Protein AF-B9E6H6-F1 (afdb_monomer_lite)

Radius of gyration: 19.99 Å; chains: 1; bounding box: 42×48×57 Å

Sequence (166 aa):
MNCLIKFHCLGRLQRREYIKGWVWMIIEGRIARCKECGKELNEHDEIDCYFPYFTENNLCQDCKVNDAKGKRKSEWEKETKEIKPTENTIEMDIAKQLVEDLRLCENQGGQNIKLNNNNQYAVGYWIGMKREVMSLIATSPISKQAWQAAGLTFDEMEMCNLEIIG

Foldseek 3Di:
DDDDDCPPPDDPVRVVLQVQLVVVCVVVVAFAAALLPRDTDDPQWFADSVCRNQNPRTHGPVCVVVVSVVVVQVVLVVVQPPDDPDDPPVLLVVLLVLVVQLVVLVVQLPDPPPDPDPDPDRNVVSVVSNLVSLLCLQPPPRDSNSNVSSVNHPVSNSVSVSSVSD

pLDDT: mean 72.08, std 16.56, range [27.92, 91.88]

Secondary structure (DSSP, 8-state):
-------TT--HHHHHHHHHHHHHHHHHTPPPB-TTT-PBP-TTSB--SS-TT-GGG-B-HHHHHTTHHHHHHHHHHHHTTS------HHHHHHHHHHHHHHHHHHHHHHS----TTT-SHHHHHHHHHHHHHHHHHHH----HHHHHHTT--HHHHHHHHHHHH-

Structure (mmCIF, N/CA/C/O backbone):
data_AF-B9E6H6-F1
#
_entry.id   AF-B9E6H6-F1
#
loop_
_atom_site.group_PDB
_atom_site.id
_atom_site.type_symbol
_atom_site.label_atom_id
_atom_site.label_alt_id
_atom_site.label_comp_id
_atom_site.label_asym_id
_atom_site.label_entity_id
_atom_site.label_seq_id
_atom_site.pdbx_PDB_ins_code
_atom_site.Cartn_x
_atom_site.Cartn_y
_atom_site.Cartn_z
_atom_site.occupancy
_atom_site.B_iso_or_equiv
_atom_site.auth_seq_id
_atom_site.auth_comp_id
_atom_site.auth_asym_id
_atom_site.auth_atom_id
_atom_site.pdbx_PDB_model_num
ATOM 1 N N . MET A 1 1 ? 18.882 -15.497 -34.163 1.00 31.41 1 MET A N 1
ATOM 2 C CA . MET A 1 1 ? 17.554 -15.503 -33.513 1.00 31.41 1 MET A CA 1
ATOM 3 C C . MET A 1 1 ? 16.857 -14.201 -33.876 1.00 31.41 1 MET A C 1
ATOM 5 O O . MET A 1 1 ? 17.362 -13.146 -33.523 1.00 31.41 1 MET A O 1
ATOM 9 N N . ASN A 1 2 ? 15.780 -14.267 -34.661 1.00 27.92 2 ASN A N 1
ATOM 10 C CA . ASN A 1 2 ? 15.021 -13.092 -35.095 1.00 27.92 2 ASN A CA 1
ATOM 11 C C . ASN A 1 2 ? 14.001 -12.724 -34.015 1.00 27.92 2 ASN A C 1
ATOM 13 O O . ASN A 1 2 ? 13.010 -13.429 -33.836 1.00 27.92 2 ASN A O 1
ATOM 17 N N . CYS A 1 3 ? 14.261 -11.636 -33.293 1.00 30.73 3 CYS A N 1
ATOM 18 C CA . CYS A 1 3 ? 13.382 -11.121 -32.248 1.00 30.73 3 CYS A CA 1
ATOM 19 C C . CYS A 1 3 ? 12.322 -10.202 -32.881 1.00 30.73 3 CYS A C 1
ATOM 21 O O . CYS A 1 3 ? 12.534 -9.003 -33.058 1.00 30.73 3 CYS A O 1
ATOM 23 N N . LEU A 1 4 ? 11.195 -10.780 -33.303 1.00 29.38 4 LEU A N 1
ATOM 24 C CA . LEU A 1 4 ? 10.028 -10.036 -33.787 1.00 29.38 4 LEU A CA 1
ATOM 25 C C . LEU A 1 4 ? 9.101 -9.732 -32.605 1.00 29.38 4 LEU A C 1
ATOM 27 O O . LEU A 1 4 ? 8.160 -10.470 -32.321 1.00 29.38 4 LEU A O 1
ATOM 31 N N . ILE A 1 5 ? 9.373 -8.625 -31.916 1.00 42.22 5 ILE A N 1
ATOM 32 C CA . ILE A 1 5 ? 8.495 -8.083 -30.873 1.00 42.22 5 ILE A CA 1
ATOM 33 C C . ILE A 1 5 ? 7.209 -7.575 -31.545 1.00 42.22 5 ILE A C 1
ATOM 35 O O . ILE A 1 5 ? 7.227 -6.647 -32.360 1.00 42.22 5 ILE A O 1
ATOM 39 N N . LYS A 1 6 ? 6.066 -8.193 -31.224 1.00 34.47 6 LYS A N 1
ATOM 40 C CA . LYS A 1 6 ? 4.738 -7.768 -31.696 1.00 34.47 6 LYS A CA 1
ATOM 41 C C . LYS A 1 6 ? 4.305 -6.490 -30.973 1.00 34.47 6 LYS A C 1
ATOM 43 O O . LYS A 1 6 ? 3.555 -6.519 -30.009 1.00 34.47 6 LYS A O 1
ATOM 48 N N . PHE A 1 7 ? 4.719 -5.340 -31.489 1.00 43.25 7 PHE A N 1
ATOM 49 C CA . PHE A 1 7 ? 4.349 -4.016 -30.978 1.00 43.25 7 PHE A CA 1
ATOM 50 C C . PHE A 1 7 ? 2.918 -3.550 -31.344 1.00 43.25 7 PHE A C 1
ATOM 52 O O . PHE A 1 7 ? 2.680 -2.359 -31.555 1.00 43.25 7 PHE A O 1
ATOM 59 N N . HIS A 1 8 ? 1.952 -4.450 -31.514 1.00 35.78 8 HIS A N 1
ATOM 60 C CA . HIS A 1 8 ? 0.786 -4.161 -32.360 1.00 35.78 8 HIS A CA 1
ATOM 61 C C . HIS A 1 8 ? -0.207 -3.093 -31.848 1.00 35.78 8 HIS A C 1
ATOM 63 O O . HIS A 1 8 ? -1.074 -2.698 -32.624 1.00 35.78 8 HIS A O 1
ATOM 69 N N . CYS A 1 9 ? -0.056 -2.553 -30.630 1.00 40.62 9 CYS A N 1
ATOM 70 C CA . CYS A 1 9 ? -1.006 -1.576 -30.070 1.00 40.62 9 CYS A CA 1
ATOM 71 C C . CYS A 1 9 ? -0.399 -0.338 -29.376 1.00 40.62 9 CYS A C 1
ATOM 73 O O . CYS A 1 9 ? -1.157 0.507 -28.916 1.00 40.62 9 CYS A O 1
ATOM 75 N N . LEU A 1 10 ? 0.930 -0.176 -29.317 1.00 44.09 10 LEU A N 1
ATOM 76 C CA . LEU A 1 10 ? 1.550 1.018 -28.716 1.00 44.09 10 LEU A CA 1
ATOM 77 C C . LEU A 1 10 ? 1.885 2.060 -29.792 1.00 44.09 10 LEU A C 1
ATOM 79 O O . LEU A 1 10 ? 2.519 1.728 -30.806 1.00 44.09 10 LEU A O 1
ATOM 83 N N . GLY A 1 11 ? 1.495 3.320 -29.571 1.00 49.19 11 GLY A N 1
ATOM 84 C CA . GLY A 1 11 ? 1.874 4.445 -30.435 1.00 49.19 11 GLY A CA 1
ATOM 85 C C . GLY A 1 11 ? 3.401 4.616 -30.508 1.00 49.19 11 GLY A C 1
ATOM 86 O O . GLY A 1 11 ? 4.125 4.180 -29.613 1.00 49.19 11 GLY A O 1
ATOM 87 N N . ARG A 1 12 ? 3.931 5.255 -31.566 1.00 52.50 12 ARG A N 1
ATOM 88 C CA . ARG A 1 12 ? 5.395 5.396 -31.780 1.00 52.50 12 ARG A CA 1
ATOM 89 C C . ARG A 1 12 ? 6.144 5.982 -30.572 1.00 52.50 12 ARG A C 1
ATOM 91 O O . ARG A 1 12 ? 7.264 5.560 -30.306 1.00 52.50 12 ARG A O 1
ATOM 98 N N . LEU A 1 13 ? 5.530 6.922 -29.850 1.00 48.41 13 LEU A N 1
ATOM 99 C CA . LEU A 1 13 ? 6.097 7.526 -28.638 1.00 48.41 13 LEU A CA 1
ATOM 100 C C . LEU A 1 13 ? 6.183 6.519 -27.481 1.00 48.41 13 LEU A C 1
ATOM 102 O O . LEU A 1 13 ? 7.250 6.353 -26.904 1.00 48.41 13 LEU A O 1
ATOM 106 N N . GLN A 1 14 ? 5.112 5.767 -27.220 1.00 54.53 14 GLN A N 1
ATOM 107 C CA . GLN A 1 14 ? 5.068 4.753 -26.157 1.00 54.53 14 GLN A CA 1
ATOM 108 C C . GLN A 1 14 ? 6.086 3.628 -26.382 1.00 54.53 14 GLN A C 1
ATOM 110 O O . GLN A 1 14 ? 6.720 3.173 -25.436 1.00 54.53 14 GLN A O 1
ATOM 115 N N . ARG A 1 15 ? 6.315 3.217 -27.640 1.00 58.28 15 ARG A N 1
ATOM 116 C CA . ARG A 1 15 ? 7.362 2.228 -27.961 1.00 58.28 15 ARG A CA 1
ATOM 117 C C . ARG A 1 15 ? 8.767 2.735 -27.639 1.00 58.28 15 ARG A C 1
ATOM 119 O O . ARG A 1 15 ? 9.597 1.958 -27.183 1.00 58.28 15 ARG A O 1
ATOM 126 N N . ARG A 1 16 ? 9.046 4.017 -27.899 1.00 59.25 16 ARG A N 1
ATOM 127 C CA . ARG A 1 16 ? 10.364 4.616 -27.646 1.00 59.25 16 ARG A CA 1
ATOM 128 C C . ARG A 1 16 ? 10.655 4.701 -26.151 1.00 59.25 16 ARG A C 1
ATOM 130 O O . ARG A 1 16 ? 11.765 4.372 -25.751 1.00 59.25 16 ARG A O 1
ATOM 137 N N . GLU A 1 17 ? 9.674 5.106 -25.351 1.00 58.88 17 GLU A N 1
ATOM 138 C CA . GLU A 1 17 ? 9.835 5.180 -23.896 1.00 58.88 17 GLU A CA 1
ATOM 139 C C . GLU A 1 17 ? 9.940 3.781 -23.272 1.00 58.88 17 GLU A C 1
ATOM 141 O O . GLU A 1 17 ? 10.828 3.548 -22.460 1.00 58.88 17 GLU A O 1
ATOM 146 N N . TYR A 1 18 ? 9.149 2.806 -23.734 1.00 62.22 18 TYR A N 1
ATOM 147 C CA . TYR A 1 18 ? 9.270 1.411 -23.287 1.00 62.22 18 TYR A CA 1
ATOM 148 C C . TYR A 1 18 ? 10.677 0.836 -23.522 1.00 62.22 18 TYR A C 1
ATOM 150 O O . TYR A 1 18 ? 11.279 0.258 -22.622 1.00 62.22 18 TYR A O 1
ATOM 158 N N . ILE A 1 19 ? 11.244 1.046 -24.718 1.00 66.50 19 ILE A N 1
ATOM 159 C CA . ILE A 1 19 ? 12.608 0.597 -25.041 1.00 66.50 19 ILE A CA 1
ATOM 160 C C . ILE A 1 19 ? 13.647 1.292 -24.149 1.00 66.50 19 ILE A C 1
ATOM 162 O O . ILE A 1 19 ? 14.593 0.642 -23.710 1.00 66.50 19 ILE A O 1
ATOM 166 N N . LYS A 1 20 ? 13.483 2.589 -23.855 1.00 65.31 20 LYS A N 1
ATOM 167 C CA . LYS A 1 20 ? 14.389 3.304 -22.944 1.00 65.31 20 LYS A CA 1
ATOM 168 C C . LYS A 1 20 ? 14.373 2.708 -21.537 1.00 65.31 20 LYS A C 1
ATOM 170 O O . LYS A 1 20 ? 15.452 2.536 -20.983 1.00 65.31 20 LYS A O 1
ATOM 175 N N . GLY A 1 21 ? 13.200 2.361 -21.000 1.00 63.09 21 GLY A N 1
ATOM 176 C CA . GLY A 1 21 ? 13.080 1.743 -19.675 1.00 63.09 21 GLY A CA 1
ATOM 177 C C . GLY A 1 21 ? 13.897 0.451 -19.560 1.00 63.09 21 GLY A C 1
ATOM 178 O O . GLY A 1 21 ? 14.725 0.315 -18.661 1.00 63.09 21 GLY A O 1
ATOM 179 N N . TRP A 1 22 ? 13.764 -0.444 -20.542 1.00 66.81 22 TRP A N 1
ATOM 180 C CA . TRP A 1 22 ? 14.533 -1.695 -20.602 1.00 66.81 22 TRP A CA 1
ATOM 181 C C . TRP A 1 22 ? 16.034 -1.493 -20.794 1.00 66.81 22 TRP A C 1
ATOM 183 O O . TRP A 1 22 ? 16.840 -2.125 -20.114 1.00 66.81 22 TRP A O 1
ATOM 193 N N . VAL A 1 23 ? 16.427 -0.608 -21.714 1.00 67.38 23 VAL A N 1
ATOM 194 C CA . VAL A 1 23 ? 17.844 -0.299 -21.953 1.00 67.38 23 VAL A CA 1
ATOM 195 C C . VAL A 1 23 ? 18.486 0.273 -20.691 1.00 67.38 23 VAL A C 1
ATOM 197 O O . VAL A 1 23 ? 19.611 -0.087 -20.361 1.00 67.38 23 VAL A O 1
ATOM 200 N N . TRP A 1 24 ? 17.764 1.116 -19.956 1.00 64.19 24 TRP A N 1
ATOM 201 C CA . TRP A 1 24 ? 18.258 1.710 -18.721 1.00 64.19 24 TRP A CA 1
ATOM 202 C C . TRP A 1 24 ? 18.424 0.676 -17.597 1.00 64.19 24 TRP A C 1
ATOM 204 O O . TRP A 1 24 ? 19.467 0.656 -16.950 1.00 64.19 24 TRP A O 1
ATOM 214 N N . MET A 1 25 ? 17.473 -0.250 -17.425 1.00 66.69 25 MET A N 1
ATOM 215 C CA . MET A 1 25 ? 17.605 -1.374 -16.481 1.00 66.69 25 MET A CA 1
ATOM 216 C C . MET A 1 25 ? 18.854 -2.227 -16.744 1.00 66.69 25 MET A C 1
ATOM 218 O O . MET A 1 25 ? 19.555 -2.611 -15.807 1.00 66.69 25 MET A O 1
ATOM 222 N N . ILE A 1 26 ? 19.153 -2.489 -18.022 1.00 64.94 26 ILE A N 1
ATOM 223 C CA . ILE A 1 26 ? 20.348 -3.235 -18.442 1.00 64.94 26 ILE A CA 1
ATOM 224 C C . ILE A 1 26 ? 21.628 -2.454 -18.113 1.00 64.94 26 ILE A C 1
ATOM 226 O O . ILE A 1 26 ? 22.601 -3.052 -17.661 1.00 64.94 26 ILE A O 1
ATOM 230 N N . ILE A 1 27 ? 21.635 -1.133 -18.327 1.00 63.03 27 ILE A N 1
ATOM 231 C CA . ILE A 1 27 ? 22.795 -0.268 -18.053 1.00 63.03 27 ILE A CA 1
ATOM 232 C C . ILE A 1 27 ? 23.090 -0.187 -16.548 1.00 63.03 27 ILE A C 1
ATOM 234 O O . ILE A 1 27 ? 24.249 -0.261 -16.150 1.00 63.03 27 ILE A O 1
ATOM 238 N N . GLU A 1 28 ? 22.057 -0.060 -15.717 1.00 68.12 28 GLU A N 1
ATOM 239 C CA . GLU A 1 28 ? 22.190 0.153 -14.268 1.00 68.12 28 GLU A CA 1
ATOM 240 C C . GLU A 1 28 ? 22.270 -1.149 -13.455 1.00 68.12 28 GLU A C 1
ATOM 242 O O . GLU A 1 28 ? 22.452 -1.113 -12.238 1.00 68.12 28 GLU A O 1
ATOM 247 N N . GLY A 1 29 ? 22.091 -2.311 -14.094 1.00 64.81 29 GLY A N 1
ATOM 248 C CA . GLY A 1 29 ? 22.065 -3.609 -13.411 1.00 64.81 29 GLY A CA 1
ATOM 249 C C . GLY A 1 29 ? 20.909 -3.760 -12.414 1.00 64.81 29 GLY A C 1
ATOM 250 O O . GLY A 1 29 ? 20.987 -4.581 -11.500 1.00 64.81 29 GLY A O 1
ATOM 251 N N . ARG A 1 30 ? 19.841 -2.963 -12.558 1.00 69.94 30 ARG A N 1
ATOM 252 C CA . ARG A 1 30 ? 18.654 -3.005 -11.693 1.00 69.94 30 ARG A CA 1
ATOM 253 C C . ARG A 1 30 ? 17.526 -3.755 -12.387 1.00 69.94 30 ARG A C 1
ATOM 255 O O . ARG A 1 30 ? 17.161 -3.433 -13.514 1.00 69.94 3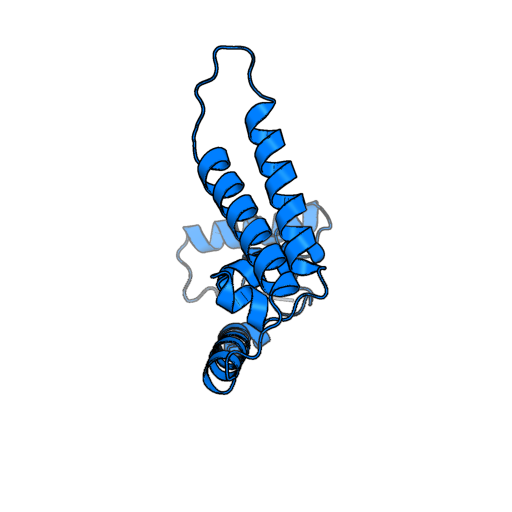0 ARG A O 1
ATOM 262 N N . ILE A 1 31 ? 16.947 -4.729 -11.689 1.00 73.19 31 ILE A N 1
ATOM 263 C CA . ILE A 1 31 ? 15.847 -5.552 -12.199 1.00 73.19 31 ILE A CA 1
ATOM 264 C C . ILE A 1 31 ? 14.526 -5.019 -11.639 1.00 73.19 31 ILE A C 1
ATOM 266 O O . ILE A 1 31 ? 14.357 -4.930 -10.424 1.00 73.19 31 ILE A O 1
ATOM 270 N N . ALA A 1 32 ? 13.593 -4.674 -12.527 1.00 79.38 32 ALA A N 1
ATOM 271 C CA . ALA A 1 32 ? 12.241 -4.268 -12.171 1.00 79.38 32 ALA A CA 1
ATOM 272 C C . ALA A 1 32 ? 11.500 -5.444 -11.532 1.00 79.38 32 ALA A C 1
ATOM 274 O O . ALA A 1 32 ? 11.580 -6.582 -12.004 1.00 79.38 32 ALA A O 1
ATOM 275 N N . ARG A 1 33 ? 10.761 -5.165 -10.461 1.00 83.69 33 ARG A N 1
ATOM 276 C CA . ARG A 1 33 ? 9.981 -6.162 -9.725 1.00 83.69 33 ARG A CA 1
ATOM 277 C C . ARG A 1 33 ? 8.506 -5.802 -9.750 1.00 83.69 33 ARG A C 1
ATOM 279 O O . ARG A 1 33 ? 8.143 -4.631 -9.756 1.00 83.69 33 ARG A O 1
ATOM 286 N N . CYS A 1 34 ? 7.660 -6.823 -9.757 1.00 85.00 34 CYS A N 1
ATOM 287 C CA . CYS A 1 34 ? 6.220 -6.668 -9.632 1.00 85.00 34 CYS A CA 1
ATOM 288 C C . CYS A 1 34 ? 5.862 -6.121 -8.247 1.00 85.00 34 CYS A C 1
ATOM 290 O O . CYS A 1 34 ? 6.239 -6.731 -7.246 1.00 85.00 34 CYS A O 1
ATOM 292 N N . LYS A 1 35 ? 5.045 -5.069 -8.178 1.00 85.00 35 LYS A N 1
ATOM 293 C CA . LYS A 1 35 ? 4.527 -4.537 -6.906 1.00 85.00 35 LYS A CA 1
ATOM 294 C C . LYS A 1 35 ? 3.703 -5.523 -6.096 1.00 85.00 35 LYS A C 1
ATOM 296 O O . LYS A 1 35 ? 3.673 -5.455 -4.879 1.00 85.00 35 LYS A O 1
ATOM 301 N N . GLU A 1 36 ? 3.043 -6.450 -6.779 1.00 84.31 36 GLU A N 1
ATOM 302 C CA . GLU A 1 36 ? 2.071 -7.350 -6.160 1.00 84.31 36 GLU A CA 1
ATOM 303 C C . GLU A 1 36 ? 2.715 -8.606 -5.571 1.00 84.31 36 GLU A C 1
ATOM 305 O O . GLU A 1 36 ? 2.184 -9.190 -4.633 1.00 84.31 36 GLU A O 1
ATOM 310 N N . CYS A 1 37 ? 3.819 -9.079 -6.158 1.00 82.94 37 CYS A N 1
ATOM 311 C CA . CYS A 1 37 ? 4.432 -10.357 -5.775 1.00 82.94 37 CYS A CA 1
ATOM 312 C C . CYS A 1 37 ? 5.961 -10.330 -5.681 1.00 82.94 37 CYS A C 1
ATOM 314 O O . CYS A 1 37 ? 6.567 -11.371 -5.446 1.00 82.94 37 CYS A O 1
ATOM 316 N N . GLY A 1 38 ? 6.608 -9.186 -5.921 1.00 80.31 38 GLY A N 1
ATOM 317 C CA . GLY A 1 38 ? 8.065 -9.033 -5.848 1.00 80.31 38 GLY A CA 1
ATOM 318 C C . GLY A 1 38 ? 8.860 -9.795 -6.916 1.00 80.31 38 GLY A C 1
ATOM 319 O O . GLY A 1 38 ? 10.092 -9.690 -6.954 1.00 80.31 38 GLY A O 1
ATOM 320 N N . LYS A 1 39 ? 8.186 -10.556 -7.794 1.00 85.62 39 LYS A N 1
ATOM 321 C CA . LYS A 1 39 ? 8.848 -11.318 -8.855 1.00 85.62 39 LYS A CA 1
ATOM 322 C C . LYS A 1 39 ? 9.491 -10.381 -9.869 1.00 85.62 39 LYS A C 1
ATOM 324 O O . LYS A 1 39 ? 8.958 -9.311 -10.159 1.00 85.62 39 LYS A O 1
ATOM 329 N N . GLU A 1 40 ? 10.615 -10.813 -10.415 1.00 87.19 40 GLU A N 1
ATOM 330 C CA . GLU A 1 40 ? 11.315 -10.093 -11.475 1.00 87.19 40 GLU A CA 1
ATOM 331 C C . GLU A 1 40 ? 10.459 -10.040 -12.740 1.00 87.19 40 GLU A C 1
ATOM 333 O O . GLU A 1 40 ? 9.789 -11.018 -13.092 1.00 87.19 40 GLU A O 1
ATOM 338 N N . LEU A 1 41 ? 10.451 -8.874 -13.381 1.00 82.81 41 LEU A N 1
ATOM 339 C CA . LEU A 1 41 ? 9.656 -8.622 -14.573 1.00 82.81 41 LEU A CA 1
ATOM 340 C C . LEU A 1 41 ? 10.427 -8.967 -15.852 1.00 82.81 41 LEU A C 1
ATOM 342 O O . LEU A 1 41 ? 11.635 -8.744 -15.945 1.00 82.81 41 LEU A O 1
ATOM 346 N N . ASN A 1 42 ? 9.708 -9.487 -16.844 1.00 82.69 42 ASN A N 1
ATOM 347 C CA . ASN A 1 42 ? 10.198 -9.805 -18.190 1.00 82.69 42 ASN A CA 1
ATOM 348 C C . ASN A 1 42 ? 9.535 -8.917 -19.262 1.00 82.69 42 ASN A C 1
ATOM 350 O O . ASN A 1 42 ? 8.667 -8.098 -18.959 1.00 82.69 42 ASN A O 1
ATOM 354 N N . GLU A 1 43 ? 9.922 -9.080 -20.530 1.00 75.31 43 GLU A N 1
ATOM 355 C CA . GLU A 1 43 ? 9.464 -8.255 -21.661 1.00 75.31 43 GLU A CA 1
ATOM 356 C C . GLU A 1 43 ? 7.953 -8.310 -21.961 1.00 75.31 43 GLU A C 1
ATOM 358 O O . GLU A 1 43 ? 7.463 -7.592 -22.836 1.00 75.31 43 GLU A O 1
ATOM 363 N N . HIS A 1 44 ? 7.199 -9.173 -21.282 1.00 79.06 44 HIS A N 1
ATOM 364 C CA . HIS A 1 44 ? 5.745 -9.272 -21.405 1.00 79.06 44 HIS A CA 1
ATOM 365 C C . HIS A 1 44 ? 4.996 -8.620 -20.242 1.00 79.06 44 HIS A C 1
ATOM 367 O O . HIS A 1 44 ? 3.768 -8.532 -20.289 1.00 79.06 44 HIS A O 1
ATOM 373 N N . ASP A 1 45 ? 5.720 -8.151 -19.229 1.00 81.50 45 ASP A N 1
ATOM 374 C CA . ASP A 1 45 ? 5.163 -7.493 -18.058 1.00 81.50 45 ASP A CA 1
ATOM 375 C C . ASP A 1 45 ? 5.022 -5.972 -18.267 1.00 81.50 45 ASP A C 1
ATOM 377 O O . ASP A 1 45 ? 5.617 -5.362 -19.166 1.00 81.50 45 ASP A O 1
ATOM 381 N N . GLU A 1 46 ? 4.188 -5.346 -17.439 1.00 83.81 46 GLU A N 1
ATOM 382 C CA . GLU A 1 46 ? 3.972 -3.903 -17.440 1.00 83.81 46 GLU A CA 1
ATOM 383 C C . GLU A 1 46 ? 5.051 -3.226 -16.593 1.00 83.81 46 GLU A C 1
ATOM 385 O O . GLU A 1 46 ? 5.132 -3.439 -15.384 1.00 83.81 46 GLU A O 1
ATOM 390 N N . ILE A 1 47 ? 5.886 -2.423 -17.250 1.00 78.38 47 ILE A N 1
ATOM 391 C CA . ILE A 1 47 ? 6.992 -1.696 -16.625 1.00 78.38 47 ILE A CA 1
ATOM 392 C C . ILE A 1 47 ? 6.785 -0.201 -16.817 1.00 78.38 47 ILE A C 1
ATOM 394 O O . ILE A 1 47 ? 6.482 0.254 -17.928 1.00 78.38 47 ILE A O 1
ATOM 398 N N . ASP A 1 48 ? 7.002 0.560 -15.748 1.00 74.12 48 ASP A N 1
ATOM 399 C CA . ASP A 1 48 ? 7.074 2.012 -15.810 1.00 74.12 48 ASP A CA 1
ATOM 400 C C . ASP A 1 48 ? 8.248 2.437 -16.698 1.00 74.12 48 ASP A C 1
ATOM 402 O O . ASP A 1 48 ? 9.422 2.263 -16.377 1.00 74.12 48 ASP A O 1
ATOM 406 N N . CYS A 1 49 ? 7.922 2.997 -17.858 1.00 66.56 49 CYS A N 1
ATOM 407 C CA . CYS A 1 49 ? 8.919 3.426 -18.830 1.00 66.56 49 CYS A CA 1
ATOM 408 C C . CYS A 1 49 ? 9.720 4.672 -18.411 1.00 66.56 49 CYS A C 1
ATOM 410 O O . CYS A 1 49 ? 10.779 4.921 -18.990 1.00 66.56 49 CYS A O 1
ATOM 412 N N . TYR A 1 50 ? 9.234 5.441 -17.433 1.00 62.69 50 TYR A N 1
ATOM 413 C CA . TYR A 1 50 ? 9.901 6.631 -16.907 1.00 62.69 50 TYR A CA 1
ATOM 414 C C . TYR A 1 50 ? 10.781 6.294 -15.707 1.00 62.69 50 TYR A C 1
ATOM 416 O O . TYR A 1 50 ? 11.906 6.786 -15.622 1.00 62.69 50 TYR A O 1
ATOM 424 N N . PHE A 1 51 ? 10.292 5.432 -14.813 1.00 65.81 51 PHE A N 1
ATOM 425 C CA . PHE A 1 51 ? 11.014 5.036 -13.606 1.00 65.81 51 PHE A CA 1
ATOM 426 C C . PHE A 1 51 ? 10.950 3.519 -13.362 1.00 65.81 51 PHE A C 1
ATOM 428 O O . PHE A 1 51 ? 10.362 3.066 -12.381 1.00 65.81 51 PHE A O 1
ATOM 435 N N . PRO A 1 52 ? 11.606 2.708 -14.211 1.00 65.56 52 PRO A N 1
ATOM 436 C CA . PRO A 1 52 ? 11.479 1.247 -14.192 1.00 65.56 52 PRO A CA 1
ATOM 437 C C . PRO A 1 52 ? 12.003 0.587 -12.908 1.00 65.56 52 PRO A C 1
ATOM 439 O O . PRO A 1 52 ? 11.697 -0.571 -12.640 1.00 65.56 52 PRO A O 1
ATOM 442 N N . TYR A 1 53 ? 12.795 1.302 -12.106 1.00 64.88 53 TYR A N 1
ATOM 443 C CA . TYR A 1 53 ? 13.322 0.810 -10.835 1.00 64.88 53 TYR A CA 1
ATOM 444 C C . TYR A 1 53 ? 12.355 0.986 -9.658 1.00 64.88 53 TYR A C 1
ATOM 446 O O . TYR A 1 53 ? 12.544 0.319 -8.643 1.00 64.88 53 TYR A O 1
ATOM 454 N N . PHE A 1 54 ? 11.351 1.866 -9.757 1.00 68.50 54 PHE A N 1
ATOM 455 C CA . PHE A 1 54 ? 10.347 2.002 -8.706 1.00 68.50 54 PHE A CA 1
ATOM 456 C C . PHE A 1 54 ? 9.296 0.910 -8.868 1.00 68.50 54 PHE A C 1
ATOM 458 O O . PHE A 1 54 ? 8.605 0.821 -9.882 1.00 68.50 54 PHE A O 1
ATOM 465 N N . THR A 1 55 ? 9.171 0.069 -7.846 1.00 71.06 55 THR A N 1
ATOM 466 C CA . THR A 1 55 ? 8.259 -1.077 -7.851 1.00 71.06 55 THR A CA 1
ATOM 467 C C . THR A 1 55 ? 6.795 -0.642 -8.001 1.00 71.06 55 THR A C 1
ATOM 469 O O . THR A 1 55 ? 6.020 -1.349 -8.625 1.00 71.06 55 THR A O 1
ATOM 472 N N . GLU A 1 56 ? 6.418 0.543 -7.515 1.00 73.69 56 GLU A N 1
ATOM 473 C CA . GLU A 1 56 ? 5.035 1.043 -7.379 1.00 73.69 56 GLU A CA 1
ATOM 474 C C . GLU A 1 56 ? 4.160 0.954 -8.645 1.00 73.69 56 GLU A C 1
ATOM 476 O O . GLU A 1 56 ? 2.951 0.698 -8.566 1.00 73.69 56 GLU A O 1
ATOM 481 N N . ASN A 1 57 ? 4.769 1.118 -9.819 1.00 77.06 57 ASN A N 1
ATOM 482 C CA . ASN A 1 57 ? 4.075 1.150 -11.110 1.00 77.06 57 ASN A CA 1
ATOM 483 C C . ASN A 1 57 ? 4.318 -0.102 -11.965 1.00 77.06 57 ASN A C 1
ATOM 485 O O . ASN A 1 57 ? 3.768 -0.230 -13.057 1.00 77.06 57 ASN A O 1
ATOM 489 N N . ASN A 1 58 ? 5.107 -1.042 -11.454 1.00 82.44 58 ASN A N 1
ATOM 490 C CA . ASN A 1 58 ? 5.519 -2.246 -12.152 1.00 82.44 58 ASN A CA 1
ATOM 491 C C . ASN A 1 58 ? 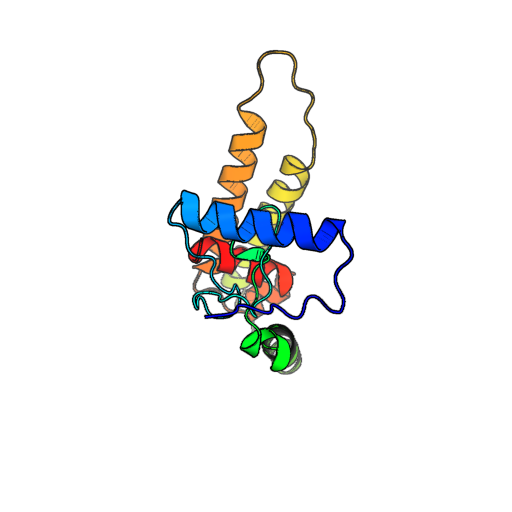4.580 -3.411 -11.811 1.00 82.44 58 ASN A C 1
ATOM 493 O O . ASN A 1 58 ? 4.336 -3.716 -10.639 1.00 82.44 58 ASN A O 1
ATOM 497 N N . LEU A 1 59 ? 4.055 -4.100 -12.824 1.00 83.44 59 LEU A N 1
ATOM 498 C CA . LEU A 1 59 ? 3.071 -5.164 -12.642 1.00 83.44 59 LEU A CA 1
ATOM 499 C C . LEU A 1 59 ? 3.335 -6.336 -13.583 1.00 83.44 59 LEU A C 1
ATOM 501 O O . LEU A 1 59 ? 3.415 -6.184 -14.799 1.00 83.44 59 LEU A O 1
ATOM 505 N N . CYS A 1 60 ? 3.398 -7.539 -13.021 1.00 87.62 60 CYS A N 1
ATOM 506 C CA . CYS A 1 60 ? 3.510 -8.732 -13.837 1.00 87.62 60 CYS A CA 1
ATOM 507 C C . CYS A 1 60 ? 2.175 -9.146 -14.459 1.00 87.62 60 CYS A C 1
ATOM 509 O O . CYS A 1 60 ? 1.098 -8.937 -13.887 1.00 87.62 60 CYS A O 1
ATOM 511 N N . GLN A 1 61 ? 2.257 -9.820 -15.600 1.00 86.06 61 GLN A N 1
ATOM 512 C CA . GLN A 1 61 ? 1.095 -10.249 -16.361 1.00 86.06 61 GLN A CA 1
ATOM 513 C C . GLN A 1 61 ? 0.199 -11.201 -15.560 1.00 86.06 61 GLN A C 1
ATOM 515 O O . GLN A 1 61 ? -1.023 -11.085 -15.624 1.00 86.06 61 GLN A O 1
ATOM 520 N N . ASP A 1 62 ? 0.780 -12.085 -14.744 1.00 84.62 62 ASP A N 1
ATOM 521 C CA . ASP A 1 62 ? 0.006 -13.012 -13.909 1.00 84.62 62 ASP A CA 1
ATOM 522 C C . ASP A 1 62 ? -0.840 -12.268 -12.872 1.00 84.62 62 ASP A C 1
ATOM 524 O O . ASP A 1 62 ? -2.024 -12.564 -12.714 1.00 84.62 62 ASP A O 1
ATOM 528 N N . CYS A 1 63 ? -0.265 -11.287 -12.170 1.00 85.19 63 CYS A N 1
ATOM 529 C CA . CYS A 1 63 ? -0.997 -10.500 -11.178 1.00 85.19 63 CYS A CA 1
ATOM 530 C C . CYS A 1 63 ? -2.040 -9.594 -11.835 1.00 85.19 63 CYS A C 1
ATOM 532 O O . CYS A 1 63 ? -3.118 -9.404 -11.269 1.00 85.19 63 CYS A O 1
ATOM 534 N N . LYS A 1 64 ? -1.747 -9.091 -13.040 1.00 84.12 64 LYS A N 1
ATOM 535 C CA . LYS A 1 64 ? -2.686 -8.309 -13.847 1.00 84.12 64 LYS A CA 1
ATOM 536 C C . LYS A 1 64 ? -3.896 -9.134 -14.281 1.00 84.12 64 LYS A C 1
ATOM 538 O O . LYS A 1 64 ? -5.028 -8.713 -14.074 1.00 84.12 64 LYS A O 1
ATOM 543 N N . VAL A 1 65 ? -3.668 -10.314 -14.859 1.00 84.50 65 VAL A N 1
ATOM 544 C CA . VAL A 1 65 ? -4.735 -11.202 -15.355 1.00 84.50 65 VAL A CA 1
ATOM 545 C C . VAL A 1 65 ? -5.575 -11.761 -14.207 1.00 84.50 65 VAL A C 1
ATOM 547 O O . VAL A 1 65 ? -6.788 -11.893 -14.343 1.00 84.50 65 VAL A O 1
ATOM 550 N N . ASN A 1 66 ? -4.953 -12.066 -13.067 1.00 85.44 66 ASN A N 1
ATOM 551 C CA . ASN A 1 66 ? -5.649 -12.628 -11.908 1.00 85.44 66 ASN A CA 1
ATOM 552 C C . ASN A 1 66 ? -6.345 -11.590 -11.017 1.00 85.44 66 ASN A C 1
ATOM 554 O O . ASN A 1 66 ? -6.890 -11.995 -9.984 1.00 85.44 66 ASN A O 1
ATOM 558 N N . ASP A 1 67 ? -6.296 -10.306 -11.387 1.00 83.56 67 ASP A N 1
ATOM 559 C CA . ASP A 1 67 ? -6.788 -9.172 -10.598 1.00 83.56 67 ASP A CA 1
ATOM 560 C C . ASP A 1 67 ? -6.368 -9.272 -9.121 1.00 83.56 67 ASP A C 1
ATOM 562 O O . ASP A 1 67 ? -7.184 -9.253 -8.196 1.00 83.56 67 ASP A O 1
ATOM 566 N N . ALA A 1 68 ? -5.062 -9.469 -8.896 1.00 81.06 68 ALA A N 1
ATOM 567 C CA . ALA A 1 68 ? -4.517 -9.689 -7.556 1.00 81.06 68 ALA A CA 1
ATOM 568 C C . ALA A 1 68 ? -4.878 -8.534 -6.603 1.00 81.06 68 ALA A C 1
ATOM 570 O O . ALA A 1 68 ? -5.297 -8.778 -5.468 1.00 81.06 68 ALA A O 1
ATOM 571 N N . LYS A 1 69 ? -4.801 -7.292 -7.101 1.00 81.81 69 LYS A N 1
ATOM 572 C CA . LYS A 1 69 ? -5.204 -6.088 -6.371 1.00 81.81 69 LYS A CA 1
ATOM 573 C C . LYS A 1 69 ? -6.698 -6.099 -6.033 1.00 81.81 69 LYS A C 1
ATOM 575 O O . LYS A 1 69 ? -7.056 -5.857 -4.881 1.00 81.81 69 LYS A O 1
ATOM 580 N N . GLY A 1 70 ? -7.573 -6.397 -6.997 1.00 84.62 70 GLY A N 1
ATOM 581 C CA . GLY A 1 70 ? -9.018 -6.449 -6.763 1.00 84.62 70 GLY A CA 1
ATOM 582 C C . GLY A 1 70 ? -9.424 -7.520 -5.750 1.00 84.62 70 GLY A C 1
ATOM 583 O O . GLY A 1 70 ? -10.281 -7.265 -4.903 1.00 84.62 70 GLY A O 1
ATOM 584 N N . LYS A 1 71 ? -8.755 -8.681 -5.750 1.00 86.00 71 LYS A N 1
ATOM 585 C CA . LYS A 1 71 ? -8.970 -9.737 -4.743 1.00 86.00 71 LYS A CA 1
ATOM 586 C C . LYS A 1 71 ? -8.613 -9.273 -3.332 1.00 86.00 71 LYS A C 1
ATOM 588 O O . LYS A 1 71 ? -9.475 -9.341 -2.457 1.00 86.00 71 LYS A O 1
ATOM 593 N N . ARG A 1 72 ? -7.407 -8.722 -3.128 1.00 86.69 72 ARG A N 1
ATOM 594 C CA . ARG A 1 72 ? -6.994 -8.185 -1.817 1.00 86.69 72 ARG A CA 1
ATOM 595 C C . ARG A 1 72 ? -7.884 -7.033 -1.358 1.00 86.69 72 ARG A C 1
ATOM 597 O O . ARG A 1 72 ? -8.238 -6.968 -0.185 1.00 86.69 72 ARG A O 1
ATOM 604 N N . LYS A 1 73 ? -8.319 -6.161 -2.275 1.00 87.69 73 LYS A N 1
ATOM 605 C CA . LYS A 1 73 ? -9.283 -5.093 -1.966 1.00 87.69 73 LYS A CA 1
ATOM 606 C C . LYS A 1 73 ? -10.642 -5.653 -1.535 1.00 87.69 73 LYS A C 1
ATOM 608 O O . LYS A 1 73 ? -11.223 -5.178 -0.565 1.00 87.69 73 LYS A O 1
ATOM 613 N N . SER A 1 74 ? -11.139 -6.694 -2.203 1.00 86.38 74 SER A N 1
ATOM 614 C CA . SER A 1 74 ? -12.387 -7.353 -1.802 1.00 86.38 74 SER A CA 1
ATOM 615 C C . SER A 1 74 ? -12.272 -8.006 -0.420 1.00 86.38 74 SER A C 1
ATOM 617 O O . SER A 1 74 ? -13.192 -7.892 0.386 1.00 86.38 74 SER A O 1
ATOM 619 N N . GLU A 1 75 ? -11.146 -8.655 -0.120 1.00 86.00 75 GLU A N 1
ATOM 620 C CA . GLU A 1 75 ? -10.836 -9.190 1.216 1.00 86.00 75 GLU A CA 1
ATOM 621 C C . GLU A 1 75 ? -10.706 -8.071 2.259 1.00 86.00 75 GLU A C 1
ATOM 623 O O . GLU A 1 75 ? -11.146 -8.220 3.399 1.00 86.00 75 GLU A O 1
ATOM 628 N N . TRP A 1 76 ? -10.158 -6.916 1.871 1.00 85.31 76 TRP A N 1
ATOM 629 C CA . TRP A 1 76 ? -10.139 -5.711 2.695 1.00 85.31 76 TRP A CA 1
ATOM 630 C C . TRP A 1 76 ? -11.537 -5.269 3.106 1.00 85.31 76 TRP A C 1
ATOM 632 O O . TRP A 1 76 ? -11.804 -5.112 4.294 1.00 85.31 76 TRP A O 1
ATOM 642 N N . GLU A 1 77 ? -12.443 -5.139 2.147 1.00 84.12 77 GLU A N 1
ATOM 643 C CA . GLU A 1 77 ? -13.795 -4.620 2.370 1.00 84.12 77 GLU A CA 1
ATOM 644 C C . GLU A 1 77 ? -14.761 -5.632 3.016 1.00 84.12 77 GLU A C 1
ATOM 646 O O . GLU A 1 77 ? -15.726 -5.230 3.673 1.00 84.12 77 GLU A O 1
ATOM 651 N N . LYS A 1 78 ? -14.551 -6.942 2.818 1.00 80.38 78 LYS A N 1
ATOM 652 C CA . LYS A 1 78 ? -15.399 -7.998 3.405 1.00 80.38 78 LYS A CA 1
ATOM 653 C C . LYS A 1 78 ? -15.256 -8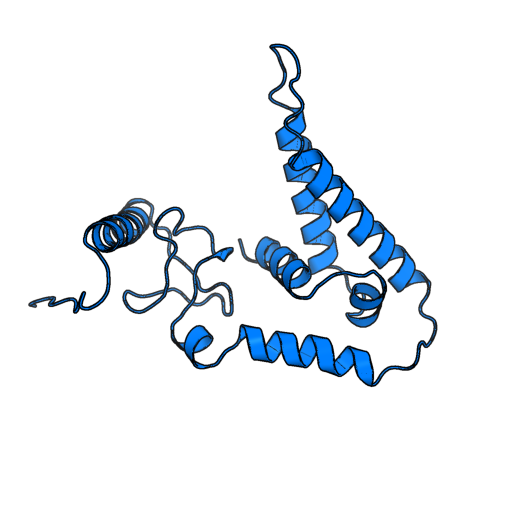.072 4.916 1.00 80.38 78 LYS A C 1
ATOM 655 O O . LYS A 1 78 ? -16.268 -8.104 5.613 1.00 80.38 78 LYS A O 1
ATOM 660 N N . GLU A 1 79 ? -14.022 -8.049 5.409 1.00 67.38 79 GLU A N 1
ATOM 661 C CA . GLU A 1 79 ? -13.747 -8.107 6.846 1.00 67.38 79 GLU A CA 1
ATOM 662 C C . GLU A 1 79 ? -14.415 -6.942 7.591 1.00 67.38 79 GLU A C 1
ATOM 664 O O . GLU A 1 79 ? -14.933 -7.131 8.682 1.00 67.38 79 GLU A O 1
ATOM 669 N N . THR A 1 80 ? -14.551 -5.769 6.968 1.00 62.09 80 THR A N 1
ATOM 670 C CA . THR A 1 80 ? -15.196 -4.590 7.569 1.00 62.09 80 THR A CA 1
ATOM 671 C C . THR A 1 80 ? -16.682 -4.788 7.904 1.00 62.09 80 THR A C 1
ATOM 673 O O . THR A 1 80 ? -17.203 -4.119 8.795 1.00 62.09 80 THR A O 1
ATOM 676 N N . LYS A 1 81 ? -17.401 -5.674 7.198 1.00 58.22 81 LYS A N 1
ATOM 677 C CA . LYS A 1 81 ? -18.868 -5.817 7.330 1.00 58.22 81 LYS A CA 1
ATOM 678 C C . LYS A 1 81 ? -19.309 -6.803 8.410 1.00 58.22 81 LYS A C 1
ATOM 680 O O . LYS A 1 81 ? -20.455 -6.735 8.848 1.00 58.22 81 LYS A O 1
ATOM 685 N N . GLU A 1 82 ? -18.438 -7.717 8.825 1.00 55.28 82 GLU A N 1
ATOM 686 C CA . GLU A 1 82 ? -18.802 -8.824 9.724 1.00 55.28 82 GLU A CA 1
ATOM 687 C C . GLU A 1 82 ? -18.488 -8.545 11.202 1.00 55.28 82 GLU A C 1
ATOM 689 O O . GLU A 1 82 ? -18.806 -9.354 12.074 1.00 55.28 82 GLU A O 1
ATOM 694 N N . ILE A 1 83 ? -17.904 -7.387 11.516 1.00 53.31 83 ILE A N 1
ATOM 695 C CA . ILE A 1 83 ? -17.279 -7.144 12.816 1.00 53.31 83 ILE A CA 1
ATOM 696 C C . ILE A 1 83 ? -18.088 -6.115 13.604 1.00 53.31 83 ILE A C 1
ATOM 698 O O . ILE A 1 83 ? -18.252 -4.964 13.201 1.00 53.31 83 ILE A O 1
ATOM 702 N N . LYS A 1 84 ? -18.608 -6.542 14.759 1.00 56.38 84 LYS A N 1
ATOM 703 C CA . LYS A 1 84 ? -19.198 -5.635 15.749 1.00 56.38 84 LYS A CA 1
ATOM 704 C C . LYS A 1 84 ? -18.076 -4.811 16.386 1.00 56.38 84 LYS A C 1
ATOM 706 O O . LYS A 1 84 ? -16.999 -5.362 16.600 1.00 56.38 84 LYS A O 1
ATOM 711 N N . PRO A 1 85 ? -18.310 -3.532 16.718 1.00 53.25 85 PRO A N 1
ATOM 712 C CA . PRO A 1 85 ? -17.311 -2.683 17.352 1.00 53.25 85 PRO A CA 1
ATOM 713 C C . PRO A 1 85 ? -17.057 -3.176 18.781 1.00 53.25 85 PRO A C 1
ATOM 715 O O . PRO A 1 85 ? -17.653 -2.691 19.736 1.00 53.25 85 PRO A O 1
ATOM 718 N N . THR A 1 86 ? -16.219 -4.194 18.938 1.00 56.09 86 THR A N 1
ATOM 719 C CA . THR A 1 86 ? -15.648 -4.563 20.231 1.00 56.09 86 THR A CA 1
ATOM 720 C C . THR A 1 86 ? -14.365 -3.767 20.410 1.00 56.09 86 THR A C 1
ATOM 722 O O . THR A 1 86 ? -13.335 -4.069 19.819 1.00 56.09 86 THR A O 1
ATOM 725 N N . GLU A 1 87 ? -14.525 -2.689 21.172 1.00 58.31 87 GLU A N 1
ATOM 726 C CA . GLU A 1 87 ? -13.553 -1.912 21.941 1.00 58.31 87 GLU A CA 1
ATOM 727 C C . GLU A 1 87 ? -12.130 -2.495 21.993 1.00 58.31 87 GLU A C 1
ATOM 729 O O . GLU A 1 87 ? -11.785 -3.253 22.895 1.00 58.31 87 GLU A O 1
ATOM 734 N N . ASN A 1 88 ? -11.261 -2.069 21.078 1.00 61.81 88 ASN A N 1
ATOM 735 C CA . ASN A 1 88 ? -9.824 -2.050 21.341 1.00 61.81 88 ASN A CA 1
ATOM 736 C C . ASN A 1 88 ? -9.327 -0.620 21.109 1.00 61.81 88 ASN A C 1
ATOM 738 O O . ASN A 1 88 ? -8.755 -0.276 20.075 1.00 61.81 88 ASN A O 1
ATOM 742 N N . THR A 1 89 ? -9.676 0.253 22.058 1.00 70.19 89 THR A N 1
ATOM 743 C CA . THR A 1 89 ? -9.525 1.713 21.951 1.00 70.19 89 THR A CA 1
ATOM 744 C C . THR A 1 89 ? -8.078 2.133 21.723 1.00 70.19 89 THR A C 1
ATOM 746 O O . THR A 1 89 ? -7.833 3.014 20.912 1.00 70.19 89 THR A O 1
ATOM 749 N N . ILE A 1 90 ? -7.113 1.444 22.338 1.00 84.00 90 ILE A N 1
ATOM 750 C CA . ILE A 1 90 ? -5.688 1.783 22.224 1.00 84.00 90 ILE A CA 1
ATOM 751 C C . ILE A 1 90 ? -5.172 1.586 20.792 1.00 84.00 90 ILE A C 1
ATOM 753 O O . ILE A 1 90 ? -4.534 2.484 20.252 1.00 84.00 90 ILE A O 1
ATOM 757 N N . GLU A 1 91 ? -5.461 0.446 20.151 1.00 86.19 91 GLU A N 1
ATOM 758 C CA . GLU A 1 91 ? -5.058 0.222 18.752 1.00 86.19 91 GLU A CA 1
ATOM 759 C C . GLU A 1 91 ? -5.694 1.254 17.822 1.00 86.19 91 GLU A C 1
ATOM 761 O O . GLU A 1 91 ? -5.029 1.779 16.932 1.00 86.19 91 GLU A O 1
ATOM 766 N N . MET A 1 92 ? -6.972 1.567 18.046 1.00 85.56 92 MET A N 1
ATOM 767 C CA . MET A 1 92 ? -7.692 2.565 17.258 1.00 85.56 92 MET A CA 1
ATOM 768 C C . MET A 1 92 ? -7.124 3.973 17.440 1.00 85.56 92 MET A C 1
ATOM 770 O O . MET A 1 92 ? -7.057 4.721 16.469 1.00 85.56 92 MET A O 1
ATOM 774 N N . ASP A 1 93 ? -6.724 4.346 18.653 1.00 88.62 93 ASP A N 1
ATOM 775 C CA . ASP A 1 93 ? -6.158 5.665 18.938 1.00 88.62 93 ASP A CA 1
ATOM 776 C C . ASP A 1 93 ? -4.765 5.811 18.318 1.00 88.62 93 ASP A C 1
ATOM 778 O O . ASP A 1 93 ? -4.489 6.820 17.667 1.00 88.62 93 ASP A O 1
ATOM 782 N N . ILE A 1 94 ? -3.922 4.774 18.412 1.00 88.75 94 ILE A N 1
ATOM 783 C CA . ILE A 1 94 ? -2.622 4.749 17.722 1.00 88.75 94 ILE A CA 1
ATOM 784 C C . ILE A 1 94 ? -2.827 4.805 16.202 1.00 88.75 94 ILE A C 1
ATOM 786 O O . ILE A 1 94 ? -2.151 5.572 15.516 1.00 88.75 94 ILE A O 1
ATOM 790 N N . ALA A 1 95 ? -3.781 4.034 15.669 1.00 89.94 95 ALA A N 1
ATOM 791 C CA . ALA A 1 95 ? -4.086 4.031 14.244 1.00 89.94 95 ALA A CA 1
ATOM 792 C C . ALA A 1 95 ? -4.550 5.411 13.757 1.00 89.94 95 ALA A C 1
ATOM 794 O O . ALA A 1 95 ? -4.075 5.888 12.729 1.00 89.94 95 ALA A O 1
ATOM 795 N N . LYS A 1 96 ? -5.434 6.082 14.506 1.00 91.12 96 LYS A N 1
ATOM 796 C CA . LYS A 1 96 ? -5.895 7.444 14.190 1.00 91.12 96 LYS A CA 1
ATOM 797 C C . LYS A 1 96 ? -4.749 8.443 14.183 1.00 91.12 96 LYS A C 1
ATOM 799 O O . LYS A 1 96 ? -4.660 9.212 13.231 1.00 91.12 96 LYS A O 1
ATOM 804 N N . GLN A 1 97 ? -3.873 8.401 15.189 1.00 91.56 97 GLN A N 1
ATOM 805 C CA . GLN A 1 97 ? -2.722 9.301 15.254 1.00 91.56 97 GLN A CA 1
ATOM 806 C C . GLN A 1 97 ? -1.808 9.117 14.038 1.00 91.56 97 GLN A C 1
ATOM 808 O O . GLN A 1 97 ? -1.468 10.089 13.374 1.00 91.56 97 GLN A O 1
ATOM 813 N N . LEU A 1 98 ? -1.468 7.873 13.690 1.00 90.19 98 LEU A N 1
ATOM 814 C CA . LEU A 1 98 ? -0.594 7.594 12.547 1.00 90.19 98 LEU A CA 1
ATOM 815 C C . LEU A 1 98 ? -1.243 7.959 11.205 1.00 90.19 98 LEU A C 1
ATOM 817 O O . LEU A 1 98 ? -0.560 8.449 10.306 1.00 90.19 98 LEU A O 1
ATOM 821 N N . VAL A 1 99 ? -2.559 7.767 11.061 1.00 91.31 99 VAL A N 1
ATOM 822 C CA . VAL A 1 99 ? -3.296 8.242 9.879 1.00 91.31 99 VAL A CA 1
ATOM 823 C C . VAL A 1 99 ? -3.273 9.769 9.808 1.00 91.31 99 VAL A C 1
ATOM 825 O O . VAL A 1 99 ? -3.042 10.316 8.733 1.00 91.31 99 VAL A O 1
ATOM 828 N N . GLU A 1 100 ? -3.474 10.472 10.921 1.00 90.81 100 GLU A N 1
ATOM 829 C CA . GLU A 1 100 ? -3.403 11.935 10.966 1.00 90.81 100 GLU A CA 1
ATOM 830 C C . GLU A 1 100 ? -2.002 12.451 10.606 1.00 90.81 100 GLU A C 1
ATOM 832 O O . GLU A 1 100 ? -1.876 13.332 9.751 1.00 90.81 100 GLU A O 1
ATOM 837 N N . ASP A 1 101 ? -0.951 11.842 11.157 1.00 85.00 101 ASP A N 1
ATOM 838 C CA . ASP A 1 101 ? 0.444 12.166 10.843 1.00 85.00 101 ASP A CA 1
ATOM 839 C C . ASP A 1 101 ? 0.748 11.949 9.352 1.00 85.00 101 ASP A C 1
ATOM 841 O O . ASP A 1 101 ? 1.389 12.793 8.712 1.00 85.00 101 ASP A O 1
ATOM 845 N N . LEU A 1 102 ? 0.226 10.866 8.759 1.00 86.81 102 LEU A N 1
ATOM 846 C CA . LEU A 1 102 ? 0.340 10.601 7.323 1.00 86.81 102 LEU A CA 1
ATOM 847 C C . LEU A 1 102 ? -0.307 11.728 6.501 1.00 86.81 102 LEU A C 1
ATOM 849 O O . LEU A 1 102 ? 0.311 12.237 5.562 1.00 86.81 102 LEU A O 1
ATOM 853 N N . ARG A 1 103 ? -1.512 12.179 6.877 1.00 87.56 103 ARG A N 1
ATOM 854 C CA . ARG A 1 103 ? -2.206 13.297 6.204 1.00 87.56 103 ARG A CA 1
ATOM 855 C C . ARG A 1 103 ? -1.468 14.613 6.344 1.00 87.56 103 ARG A C 1
ATOM 857 O O . ARG A 1 103 ? -1.414 15.384 5.384 1.00 87.56 103 ARG A O 1
ATOM 864 N N . LEU A 1 104 ? -0.924 14.893 7.524 1.00 82.75 104 LEU A N 1
ATOM 865 C CA . LEU A 1 104 ? -0.122 16.089 7.761 1.00 82.75 104 LEU A CA 1
ATOM 866 C C . LEU A 1 104 ? 1.090 16.108 6.827 1.00 82.75 104 LEU A C 1
ATOM 868 O O . LEU A 1 104 ? 1.314 17.114 6.149 1.00 82.75 104 LEU A O 1
ATOM 872 N N . CYS A 1 105 ? 1.791 14.978 6.700 1.00 80.50 105 CYS A N 1
ATOM 873 C CA . CYS A 1 105 ? 2.920 14.837 5.784 1.00 80.50 105 CYS A CA 1
ATOM 874 C C . CYS A 1 105 ? 2.513 15.029 4.311 1.00 80.50 105 CYS A C 1
ATOM 876 O O . CYS A 1 105 ? 3.221 15.702 3.562 1.00 80.50 105 CYS A O 1
ATOM 878 N N . GLU A 1 106 ? 1.368 14.490 3.881 1.00 76.00 106 GLU A N 1
ATOM 879 C CA . GLU A 1 106 ? 0.858 14.668 2.511 1.00 76.00 106 GLU A CA 1
ATOM 880 C C . GLU A 1 106 ? 0.490 16.124 2.207 1.00 76.00 106 GLU A C 1
ATOM 882 O O . GLU A 1 106 ? 0.876 16.669 1.168 1.00 76.00 106 GLU A O 1
ATOM 887 N N . ASN A 1 107 ? -0.201 16.778 3.139 1.00 73.44 107 ASN A N 1
ATOM 888 C CA . ASN A 1 107 ? -0.633 18.162 2.987 1.00 73.44 107 ASN A CA 1
ATOM 889 C C . ASN A 1 107 ? 0.546 19.144 3.010 1.00 73.44 107 ASN A C 1
ATOM 891 O O . ASN A 1 107 ? 0.532 20.132 2.275 1.00 73.44 107 ASN A O 1
ATOM 895 N N . GLN A 1 108 ? 1.573 18.886 3.824 1.00 67.44 108 GLN A N 1
ATOM 896 C CA . GLN A 1 108 ? 2.741 19.765 3.947 1.00 67.44 108 GLN A CA 1
ATOM 897 C C . GLN A 1 108 ? 3.816 19.479 2.892 1.00 67.44 108 GLN A C 1
ATOM 899 O O . GLN A 1 108 ? 4.444 20.420 2.410 1.00 67.44 108 GLN A O 1
ATOM 904 N N . GLY A 1 109 ? 3.969 18.227 2.450 1.00 56.84 109 GLY A N 1
ATOM 905 C CA . GLY A 1 109 ? 4.807 17.874 1.300 1.00 56.84 109 GLY A CA 1
ATOM 906 C C . GLY A 1 109 ? 4.253 18.393 -0.035 1.00 56.84 109 GLY A C 1
ATOM 907 O O . GLY A 1 109 ? 5.026 18.688 -0.946 1.00 56.84 109 GLY A O 1
ATOM 908 N N . GLY A 1 110 ? 2.927 18.553 -0.148 1.00 48.94 110 GLY A N 1
ATOM 909 C CA . GLY A 1 110 ? 2.254 19.131 -1.319 1.00 48.94 110 GLY A CA 1
ATOM 910 C C . GLY A 1 110 ? 2.239 20.665 -1.363 1.00 48.94 110 GLY A C 1
ATOM 911 O O . GLY A 1 110 ? 2.038 21.256 -2.428 1.00 48.94 110 GLY A O 1
ATOM 912 N N . GLN A 1 111 ? 2.476 21.339 -0.234 1.00 47.84 111 GLN A N 1
ATOM 913 C CA . GLN A 1 111 ? 2.663 22.785 -0.223 1.00 47.84 111 GLN A CA 1
ATOM 914 C C . GLN A 1 111 ? 4.081 23.107 -0.700 1.00 47.84 111 GLN A C 1
ATOM 916 O O . GLN A 1 111 ? 5.061 22.894 0.007 1.00 47.84 111 GLN A O 1
ATOM 921 N N . ASN A 1 112 ? 4.192 23.685 -1.900 1.00 46.12 112 ASN A N 1
ATOM 922 C CA . ASN A 1 112 ? 5.385 24.426 -2.305 1.00 46.12 112 ASN A CA 1
ATOM 923 C C . ASN A 1 112 ? 5.555 25.613 -1.347 1.00 46.12 112 ASN A C 1
ATOM 925 O O . ASN A 1 112 ? 5.105 26.725 -1.639 1.00 46.12 112 ASN A O 1
ATOM 929 N N . ILE A 1 113 ? 6.175 25.395 -0.188 1.00 46.16 113 ILE A N 1
ATOM 930 C CA . ILE A 1 113 ? 6.546 26.495 0.689 1.00 46.16 113 ILE A CA 1
ATOM 931 C C . ILE A 1 113 ? 7.640 27.261 -0.064 1.00 46.16 113 ILE A C 1
ATOM 933 O O . ILE A 1 113 ? 8.794 26.836 -0.118 1.00 46.16 113 ILE A O 1
ATOM 937 N N . LYS A 1 114 ? 7.264 28.375 -0.711 1.00 42.72 114 LYS A N 1
ATOM 938 C CA . LYS A 1 114 ? 8.213 29.356 -1.252 1.00 42.72 114 LYS A CA 1
ATOM 939 C C . LYS A 1 114 ? 8.971 29.941 -0.076 1.00 42.72 114 LYS A C 1
ATOM 941 O O . LYS A 1 114 ? 8.572 30.938 0.518 1.00 42.72 114 LYS A O 1
ATOM 946 N N . LEU A 1 115 ? 10.055 29.284 0.274 1.00 46.19 115 LEU A N 1
ATOM 947 C CA . LEU A 1 115 ? 10.943 29.740 1.305 1.00 46.19 115 LEU A CA 1
ATOM 948 C C . LEU A 1 115 ? 12.112 30.456 0.633 1.00 46.19 115 LEU A C 1
ATOM 950 O O . LEU A 1 115 ? 12.827 29.886 -0.189 1.00 46.19 115 LEU A O 1
ATOM 954 N N . ASN A 1 116 ? 12.268 31.731 0.976 1.00 45.22 116 ASN A N 1
ATOM 955 C CA . ASN A 1 116 ? 13.310 32.622 0.476 1.00 45.22 116 ASN A CA 1
ATOM 956 C C . ASN A 1 116 ? 14.688 31.937 0.430 1.00 45.22 116 ASN A C 1
ATOM 958 O O . ASN A 1 116 ? 15.074 31.287 1.400 1.00 45.22 116 ASN A O 1
ATOM 962 N N . ASN A 1 117 ? 15.368 32.111 -0.710 1.00 46.44 117 ASN A N 1
ATOM 963 C CA . ASN A 1 117 ? 16.752 31.861 -1.163 1.00 46.44 117 ASN A CA 1
ATOM 964 C C . ASN A 1 117 ? 17.703 30.826 -0.506 1.00 46.44 117 ASN A C 1
ATOM 966 O O . ASN A 1 117 ? 18.723 30.549 -1.122 1.00 46.44 117 ASN A O 1
ATOM 970 N N . ASN A 1 118 ? 17.404 30.190 0.630 1.00 49.91 118 ASN A N 1
ATOM 971 C CA . ASN A 1 118 ? 18.301 29.251 1.329 1.00 49.91 118 ASN A CA 1
ATOM 972 C C . ASN A 1 118 ? 17.643 27.897 1.709 1.00 49.91 118 ASN A C 1
ATOM 974 O O . ASN A 1 118 ? 18.178 27.163 2.535 1.00 49.91 118 ASN A O 1
ATOM 978 N N . ASN A 1 119 ? 16.484 27.534 1.143 1.00 46.88 119 ASN A N 1
ATOM 979 C CA . ASN A 1 119 ? 15.609 26.482 1.693 1.00 46.88 119 ASN A CA 1
ATOM 980 C C . ASN A 1 119 ? 15.467 25.202 0.851 1.00 46.88 119 ASN A C 1
ATOM 982 O O . ASN A 1 119 ? 14.406 24.922 0.302 1.00 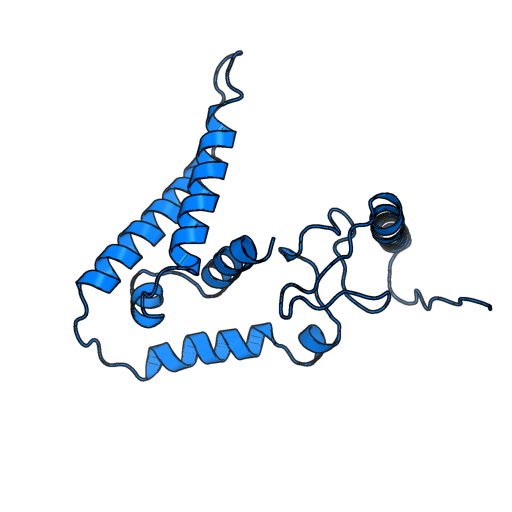46.88 119 ASN A O 1
ATOM 986 N N . GLN A 1 120 ? 16.505 24.365 0.828 1.00 49.84 120 GLN A N 1
ATOM 987 C CA . GLN A 1 120 ? 16.396 22.986 0.318 1.00 49.84 120 GLN A CA 1
ATOM 988 C C . GLN A 1 120 ? 16.042 21.938 1.395 1.00 49.84 120 GLN A C 1
ATOM 990 O O . GLN A 1 120 ? 15.775 20.790 1.057 1.00 49.84 120 GLN A O 1
ATOM 995 N N . TYR A 1 121 ? 15.986 22.307 2.680 1.00 48.34 121 TYR A N 1
ATOM 996 C CA . TYR A 1 121 ? 15.920 21.329 3.778 1.00 48.34 121 TYR A CA 1
ATOM 997 C C . TYR A 1 121 ? 14.502 20.952 4.253 1.00 48.34 121 TYR A C 1
ATOM 999 O O . TYR A 1 121 ? 14.328 19.878 4.819 1.00 48.34 121 TYR A O 1
ATOM 1007 N N . ALA A 1 122 ? 13.473 21.772 4.001 1.00 50.62 122 ALA A N 1
ATOM 1008 C CA . ALA A 1 122 ? 12.122 21.513 4.522 1.00 50.62 122 ALA A CA 1
ATOM 1009 C C . ALA A 1 122 ? 11.368 20.408 3.756 1.00 50.62 122 ALA A C 1
ATOM 1011 O O . ALA A 1 122 ? 10.718 19.570 4.367 1.00 50.62 122 ALA A O 1
ATOM 1012 N N . VAL A 1 123 ? 11.481 20.361 2.423 1.00 52.25 123 VAL A N 1
ATOM 1013 C CA . VAL A 1 123 ? 10.794 19.341 1.603 1.00 52.25 123 VAL A CA 1
ATOM 1014 C C . VAL A 1 123 ? 11.369 17.944 1.866 1.00 52.25 123 VAL A C 1
ATOM 1016 O O . VAL A 1 123 ? 10.615 16.988 2.015 1.00 52.25 123 VAL A O 1
ATOM 1019 N N . GLY A 1 124 ? 12.696 17.830 2.000 1.00 55.03 124 GLY A N 1
ATOM 1020 C CA . GLY A 1 124 ? 13.352 16.566 2.353 1.00 55.03 124 GLY A CA 1
ATOM 1021 C C . GLY A 1 124 ? 12.956 16.047 3.739 1.00 55.03 124 GLY A C 1
ATOM 1022 O O . GLY A 1 124 ? 12.789 14.843 3.907 1.00 55.03 124 GLY A O 1
ATOM 1023 N N . TYR A 1 125 ? 12.740 16.947 4.704 1.00 61.06 125 TYR A N 1
ATOM 1024 C CA . TYR A 1 125 ? 12.281 16.601 6.052 1.00 61.06 125 TYR A CA 1
ATOM 1025 C C . TYR A 1 125 ? 10.879 15.969 6.044 1.00 61.06 125 TYR A C 1
ATOM 1027 O O . TYR A 1 125 ? 10.696 14.895 6.610 1.00 61.06 125 TYR A O 1
ATOM 1035 N N . TRP A 1 126 ? 9.917 16.564 5.327 1.00 65.12 126 TRP A N 1
ATOM 1036 C CA . TRP A 1 126 ? 8.552 16.022 5.234 1.00 65.12 126 TRP A CA 1
ATOM 1037 C C . TRP A 1 126 ? 8.476 14.712 4.450 1.00 65.12 126 TRP A C 1
ATOM 1039 O O . TRP A 1 126 ? 7.707 13.827 4.816 1.00 65.12 126 TRP A O 1
ATOM 1049 N N . ILE A 1 127 ? 9.294 14.556 3.402 1.00 66.31 127 ILE A N 1
ATOM 1050 C CA . ILE A 1 127 ? 9.418 13.279 2.685 1.00 66.31 127 ILE A CA 1
ATOM 1051 C C . ILE A 1 127 ? 9.989 12.202 3.618 1.00 66.31 127 ILE A C 1
ATOM 1053 O O . ILE A 1 127 ? 9.459 11.095 3.653 1.00 66.31 127 ILE A O 1
ATOM 1057 N N . GLY A 1 128 ? 11.028 12.524 4.397 1.00 67.44 128 GLY A N 1
ATOM 1058 C CA . GLY A 1 128 ? 11.609 11.609 5.384 1.00 67.44 128 GLY A CA 1
ATOM 1059 C C . GLY A 1 128 ? 10.593 11.166 6.438 1.00 67.44 128 GLY A C 1
ATOM 1060 O O . GLY A 1 128 ? 10.381 9.970 6.612 1.00 67.44 128 GLY A O 1
ATOM 1061 N N . MET A 1 129 ? 9.888 12.120 7.054 1.00 75.62 129 MET A N 1
ATOM 1062 C CA . MET A 1 129 ? 8.827 11.826 8.024 1.00 75.62 129 MET A CA 1
ATOM 1063 C C . MET A 1 129 ? 7.688 11.005 7.416 1.00 75.62 129 MET A C 1
ATOM 1065 O O . MET A 1 129 ? 7.206 10.072 8.053 1.00 75.62 129 MET A O 1
ATOM 1069 N N . LYS A 1 130 ? 7.284 11.294 6.170 1.00 82.12 130 LYS A N 1
ATOM 1070 C CA . LYS A 1 130 ? 6.264 10.499 5.476 1.00 82.12 130 LYS A CA 1
ATOM 1071 C C . LYS A 1 130 ? 6.689 9.033 5.377 1.00 82.12 130 LYS A C 1
ATOM 1073 O O . LYS A 1 130 ? 5.892 8.158 5.703 1.00 82.12 130 LYS A O 1
ATOM 1078 N N . ARG A 1 131 ? 7.936 8.764 4.970 1.00 81.31 131 ARG A N 1
ATOM 1079 C CA . ARG A 1 131 ? 8.462 7.391 4.868 1.00 81.31 131 ARG A CA 1
ATOM 1080 C C . ARG A 1 131 ? 8.525 6.702 6.229 1.00 81.31 131 ARG A C 1
ATOM 1082 O O . ARG A 1 131 ? 8.159 5.536 6.326 1.00 81.31 131 ARG A O 1
ATOM 1089 N N . GLU A 1 132 ? 8.922 7.416 7.281 1.00 83.12 132 GLU A N 1
ATOM 1090 C CA . GLU A 1 132 ? 8.917 6.881 8.649 1.00 83.12 132 GLU A CA 1
ATOM 1091 C C . GLU A 1 132 ? 7.502 6.499 9.106 1.00 83.12 132 GLU A C 1
ATOM 1093 O O . GLU A 1 132 ? 7.292 5.378 9.568 1.00 83.12 132 GLU A O 1
ATOM 1098 N N . VAL A 1 133 ? 6.513 7.377 8.910 1.00 85.94 133 VAL A N 1
ATOM 1099 C CA . VAL A 1 133 ? 5.108 7.099 9.254 1.00 85.94 133 VAL A CA 1
ATOM 1100 C C . VAL A 1 133 ? 4.560 5.928 8.434 1.00 85.94 133 VAL A C 1
ATOM 1102 O O . VAL A 1 133 ? 3.950 5.022 8.999 1.00 85.94 133 VAL A O 1
ATOM 1105 N N . MET A 1 134 ? 4.822 5.887 7.124 1.00 89.19 134 MET A N 1
ATOM 1106 C CA . MET A 1 134 ? 4.425 4.766 6.261 1.00 89.19 134 MET A CA 1
ATOM 1107 C C . MET A 1 134 ? 5.057 3.443 6.716 1.00 89.19 134 MET A C 1
ATOM 1109 O O . MET A 1 134 ? 4.364 2.431 6.803 1.00 89.19 134 MET A O 1
ATOM 1113 N N . SER A 1 135 ? 6.341 3.454 7.086 1.00 87.12 135 SER A N 1
ATOM 1114 C CA . SER A 1 135 ? 7.026 2.280 7.634 1.00 87.12 135 SER A CA 1
ATOM 1115 C C . SER A 1 135 ? 6.423 1.836 8.968 1.00 87.12 135 SER A C 1
ATOM 1117 O O . SER A 1 135 ? 6.300 0.634 9.209 1.00 87.12 135 SER A O 1
ATOM 1119 N N . LEU A 1 136 ? 6.042 2.772 9.844 1.00 89.44 136 LEU A N 1
ATOM 1120 C CA . LEU A 1 136 ? 5.369 2.451 11.105 1.00 89.44 136 LEU A CA 1
ATOM 1121 C C . LEU A 1 136 ? 3.999 1.821 10.851 1.00 89.44 136 LEU A C 1
ATOM 1123 O O . LEU A 1 136 ? 3.691 0.800 11.456 1.00 89.44 136 LEU A O 1
ATOM 1127 N N . ILE A 1 137 ? 3.206 2.367 9.926 1.00 91.56 137 ILE A N 1
ATOM 1128 C CA . ILE A 1 137 ? 1.908 1.793 9.538 1.00 91.56 137 ILE A CA 1
ATOM 1129 C C . ILE A 1 137 ? 2.084 0.362 9.015 1.00 91.56 137 ILE A C 1
ATOM 1131 O O . ILE A 1 137 ? 1.384 -0.542 9.465 1.00 91.56 137 ILE A O 1
ATOM 1135 N N . ALA A 1 138 ? 3.044 0.144 8.114 1.00 88.38 138 ALA A N 1
ATOM 1136 C CA . ALA A 1 138 ? 3.236 -1.140 7.443 1.00 88.38 138 ALA A CA 1
ATOM 1137 C C . ALA A 1 138 ? 3.833 -2.240 8.344 1.00 88.38 138 ALA A C 1
ATOM 1139 O O . ALA A 1 138 ? 3.596 -3.425 8.116 1.00 88.38 138 ALA A O 1
ATOM 1140 N N . THR A 1 139 ? 4.605 -1.871 9.372 1.00 88.25 139 THR A N 1
ATOM 1141 C CA . THR A 1 139 ? 5.253 -2.830 10.294 1.00 88.25 139 THR A CA 1
ATOM 1142 C C . THR A 1 139 ? 4.528 -2.994 11.629 1.00 88.25 139 THR A C 1
ATOM 1144 O O . THR A 1 139 ? 4.841 -3.911 12.392 1.00 88.25 139 THR A O 1
ATOM 1147 N N . SER A 1 140 ? 3.572 -2.116 11.936 1.00 88.12 140 SER A N 1
ATOM 1148 C CA . SER A 1 140 ? 2.859 -2.137 13.207 1.00 88.12 140 SER A CA 1
ATOM 1149 C C . SER A 1 140 ? 1.963 -3.377 13.328 1.00 88.12 140 SER A C 1
ATOM 1151 O O . SER A 1 140 ? 1.229 -3.701 12.393 1.00 88.12 140 SER A O 1
ATOM 1153 N N . PRO A 1 141 ? 1.932 -4.047 14.496 1.00 88.75 141 PRO A N 1
ATOM 1154 C CA . PRO A 1 141 ? 1.055 -5.191 14.745 1.00 88.75 141 PRO A CA 1
ATOM 1155 C C . PRO A 1 141 ? -0.419 -4.792 14.961 1.00 88.75 141 PRO A C 1
ATOM 1157 O O . PRO A 1 141 ? -1.195 -5.589 15.485 1.00 88.75 141 PRO A O 1
ATOM 1160 N N . ILE A 1 142 ? -0.810 -3.564 14.598 1.00 87.62 142 ILE A N 1
ATOM 1161 C CA . ILE A 1 142 ? -2.182 -3.063 14.710 1.00 87.62 142 ILE A CA 1
ATOM 1162 C C . ILE A 1 142 ? -3.101 -3.832 13.766 1.00 87.62 142 ILE A C 1
ATOM 1164 O O . ILE A 1 142 ?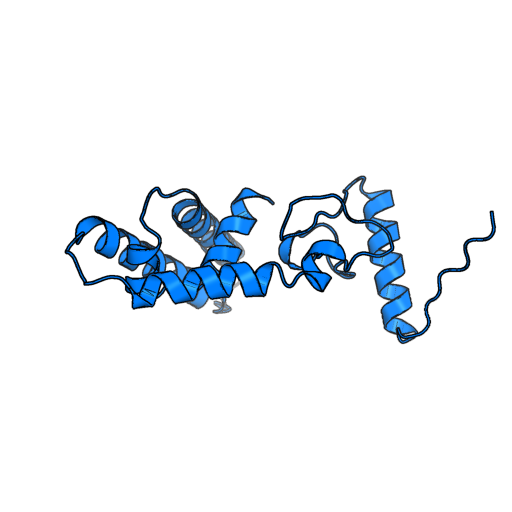 -2.798 -4.051 12.589 1.00 87.62 142 ILE A O 1
ATOM 1168 N N . SER A 1 143 ? -4.270 -4.206 14.284 1.00 86.88 143 SER A N 1
ATOM 1169 C CA . SER A 1 143 ? -5.266 -4.911 13.495 1.00 86.88 143 SER A CA 1
ATOM 1170 C C . SER A 1 143 ? -5.743 -4.076 12.300 1.00 86.88 143 SER A C 1
ATOM 1172 O O . SER A 1 143 ? -5.974 -2.868 12.373 1.00 86.88 143 SER A O 1
ATOM 1174 N N . LYS A 1 144 ? -5.994 -4.754 11.180 1.00 85.12 144 LYS A N 1
ATOM 1175 C CA . LYS A 1 144 ? -6.626 -4.167 9.989 1.00 85.12 144 LYS A CA 1
ATOM 1176 C C . LYS A 1 144 ? -7.929 -3.418 10.307 1.00 85.12 144 LYS A C 1
ATOM 1178 O O . LYS A 1 144 ? -8.232 -2.412 9.676 1.00 85.12 144 LYS A O 1
ATOM 1183 N N . GLN A 1 145 ? -8.662 -3.871 11.321 1.00 83.00 145 GLN A N 1
ATOM 1184 C CA . GLN A 1 145 ? -9.889 -3.240 11.810 1.00 83.00 145 GLN A CA 1
ATOM 1185 C C . GLN A 1 145 ? -9.632 -1.840 12.373 1.00 83.00 145 GLN A C 1
ATOM 1187 O O . GLN A 1 145 ? -10.339 -0.897 12.022 1.00 83.00 145 GLN A O 1
ATOM 1192 N N . ALA A 1 146 ? -8.608 -1.693 13.215 1.00 86.31 146 ALA A N 1
ATOM 1193 C CA . ALA A 1 146 ? -8.234 -0.406 13.782 1.00 86.31 146 ALA A CA 1
ATOM 1194 C C . ALA A 1 146 ? -7.785 0.576 12.691 1.00 86.31 146 ALA A C 1
ATOM 1196 O O . ALA A 1 146 ? -8.204 1.732 12.710 1.00 86.31 146 ALA A O 1
ATOM 1197 N N . TRP A 1 147 ? -7.044 0.104 11.682 1.00 90.69 147 TRP A N 1
ATOM 1198 C CA . TRP A 1 147 ? -6.675 0.917 10.517 1.00 90.69 147 TRP A CA 1
ATOM 1199 C C . TRP A 1 147 ? -7.879 1.407 9.716 1.00 90.69 147 TRP A C 1
ATOM 1201 O O . TRP A 1 147 ? -7.981 2.592 9.396 1.00 90.69 147 TRP A O 1
ATOM 1211 N N . GLN A 1 148 ? -8.824 0.513 9.430 1.00 87.56 148 GLN A N 1
ATOM 1212 C CA . GLN A 1 148 ? -10.059 0.867 8.731 1.00 87.56 148 GLN A CA 1
ATOM 1213 C C . GLN A 1 148 ? -10.904 1.857 9.537 1.00 87.56 148 GLN A C 1
ATOM 1215 O O . GLN A 1 148 ? -11.409 2.831 8.981 1.00 87.56 148 GLN A O 1
ATOM 1220 N N . ALA A 1 149 ? -11.026 1.648 10.850 1.00 85.69 149 ALA A N 1
ATOM 1221 C CA . ALA A 1 149 ? -11.761 2.542 11.740 1.00 85.69 149 ALA A CA 1
ATOM 1222 C C . ALA A 1 149 ? -11.086 3.918 11.894 1.00 85.69 149 ALA A C 1
ATOM 1224 O O . ALA A 1 149 ? -11.771 4.917 12.111 1.00 85.69 149 ALA A O 1
ATOM 1225 N N . ALA A 1 150 ? -9.760 3.978 11.751 1.00 88.38 150 ALA A N 1
ATOM 1226 C CA . ALA A 1 150 ? -8.990 5.216 11.667 1.00 88.38 150 ALA A CA 1
ATOM 1227 C C . ALA A 1 150 ? -9.119 5.927 10.305 1.00 88.38 150 ALA A C 1
ATOM 1229 O O . ALA A 1 150 ? -8.668 7.060 10.165 1.00 88.38 150 ALA A O 1
ATOM 1230 N N . GLY A 1 151 ? -9.756 5.297 9.312 1.00 89.25 151 GLY A N 1
ATOM 1231 C CA . GLY A 1 151 ? -9.970 5.872 7.984 1.00 89.25 151 GLY A CA 1
ATOM 1232 C C . GLY A 1 151 ? -8.815 5.658 7.003 1.00 89.25 151 GLY A C 1
ATOM 1233 O O . GLY A 1 151 ? -8.780 6.331 5.972 1.00 89.25 151 GLY A O 1
ATOM 1234 N N . LEU A 1 152 ? -7.887 4.736 7.288 1.00 91.81 152 LE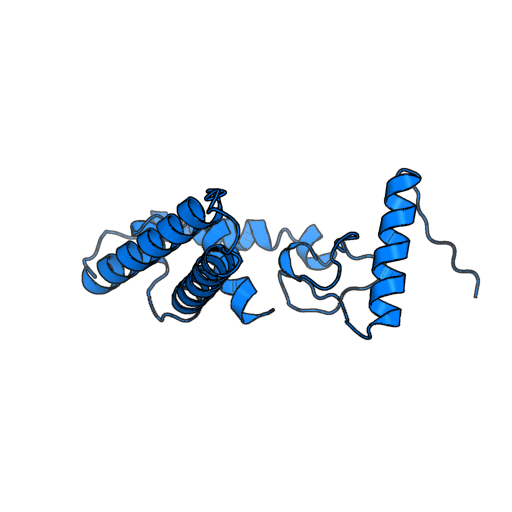U A N 1
ATOM 1235 C CA . LEU A 1 152 ? -6.860 4.332 6.329 1.00 91.81 152 LEU A CA 1
ATOM 1236 C C . LEU A 1 152 ? -7.501 3.516 5.197 1.00 91.81 152 LEU A C 1
ATOM 1238 O O . LEU A 1 152 ? -8.197 2.521 5.434 1.00 91.81 152 LEU A O 1
ATOM 1242 N N . THR A 1 153 ? -7.276 3.931 3.955 1.00 91.88 153 THR A N 1
ATOM 1243 C CA . THR A 1 153 ? -7.817 3.240 2.780 1.00 91.88 153 THR A CA 1
ATOM 1244 C C . THR A 1 153 ? -6.938 2.060 2.365 1.00 91.88 153 THR A C 1
ATOM 1246 O O . THR A 1 153 ? -5.761 1.975 2.712 1.00 91.88 153 THR A O 1
ATOM 1249 N N . PHE A 1 154 ? -7.502 1.147 1.568 1.00 90.25 154 PHE A N 1
ATOM 1250 C CA . PHE A 1 154 ? -6.741 0.035 0.993 1.00 90.25 154 PHE A CA 1
ATOM 1251 C C . PHE A 1 154 ? -5.543 0.521 0.165 1.00 90.25 154 PHE A C 1
ATOM 1253 O O . PHE A 1 154 ? -4.448 -0.009 0.302 1.00 90.25 154 PHE A O 1
ATOM 1260 N N . ASP A 1 155 ? -5.743 1.541 -0.676 1.00 88.12 155 ASP A N 1
ATOM 1261 C CA . ASP A 1 155 ? -4.678 2.055 -1.540 1.00 88.12 155 ASP A CA 1
ATOM 1262 C C . ASP A 1 155 ? -3.533 2.675 -0.719 1.00 88.12 155 ASP A C 1
ATOM 1264 O O . ASP A 1 155 ? -2.369 2.509 -1.069 1.00 88.12 155 ASP A O 1
ATOM 1268 N N . GLU A 1 156 ? -3.833 3.316 0.411 1.00 90.06 156 GLU A N 1
ATOM 1269 C CA . GLU A 1 156 ? -2.811 3.856 1.321 1.00 90.06 156 GLU A CA 1
ATOM 1270 C C . GLU A 1 156 ? -2.060 2.777 2.080 1.00 90.06 156 GLU A C 1
ATOM 1272 O O . GLU A 1 156 ? -0.842 2.870 2.213 1.00 90.06 156 GLU A O 1
ATOM 1277 N N . MET A 1 157 ? -2.760 1.736 2.533 1.00 91.31 157 MET A N 1
ATOM 1278 C CA . MET A 1 157 ? -2.114 0.578 3.142 1.00 91.31 157 MET A CA 1
ATOM 1279 C C . MET A 1 157 ? -1.152 -0.099 2.154 1.00 91.31 157 MET A C 1
ATOM 1281 O O . MET A 1 157 ? -0.027 -0.436 2.512 1.00 91.31 157 MET A O 1
ATOM 1285 N N . GLU A 1 158 ? -1.557 -0.251 0.891 1.00 87.75 158 GLU A N 1
ATOM 1286 C CA . GLU A 1 158 ? -0.695 -0.802 -0.159 1.00 87.75 158 GLU A CA 1
ATOM 1287 C C . GLU A 1 158 ? 0.528 0.087 -0.416 1.00 87.75 158 GLU A C 1
ATOM 1289 O O . GLU A 1 158 ? 1.636 -0.433 -0.508 1.00 87.75 158 GLU A O 1
ATOM 1294 N N . MET A 1 159 ? 0.364 1.415 -0.454 1.00 85.12 159 MET A N 1
ATOM 1295 C CA . MET A 1 159 ? 1.506 2.334 -0.543 1.00 85.12 159 MET A CA 1
ATOM 1296 C C . MET A 1 159 ? 2.461 2.180 0.647 1.00 85.12 159 MET A C 1
ATOM 1298 O O . MET A 1 159 ? 3.670 2.124 0.448 1.00 85.12 159 MET A O 1
ATOM 1302 N N . CYS A 1 160 ? 1.941 2.068 1.873 1.00 86.06 160 CYS A N 1
ATOM 1303 C CA . CYS A 1 160 ? 2.773 1.863 3.062 1.00 86.06 160 CYS A CA 1
ATOM 1304 C C . CYS A 1 160 ? 3.559 0.545 2.978 1.00 86.06 160 CYS A C 1
ATOM 1306 O O . CYS A 1 160 ? 4.751 0.516 3.272 1.00 86.06 160 CYS A O 1
ATOM 1308 N N . ASN A 1 161 ? 2.924 -0.536 2.520 1.00 83.38 161 ASN A N 1
ATOM 1309 C CA . ASN A 1 161 ? 3.579 -1.836 2.364 1.00 83.38 161 ASN A CA 1
ATOM 1310 C C . ASN A 1 161 ? 4.666 -1.836 1.280 1.00 83.38 161 ASN A C 1
ATOM 1312 O O . ASN A 1 161 ? 5.638 -2.585 1.386 1.00 83.38 161 ASN A O 1
ATOM 1316 N N . LEU A 1 162 ? 4.535 -0.994 0.251 1.00 75.19 162 LEU A N 1
ATOM 1317 C CA . LEU A 1 162 ? 5.543 -0.867 -0.803 1.00 75.19 162 LEU A CA 1
ATOM 1318 C C . LEU A 1 162 ? 6.844 -0.223 -0.306 1.00 75.19 162 LEU A C 1
ATOM 1320 O O . LEU A 1 162 ? 7.905 -0.595 -0.805 1.00 75.19 162 LEU A O 1
ATOM 1324 N N . GLU A 1 163 ? 6.797 0.639 0.715 1.00 73.75 163 GLU A N 1
ATOM 1325 C CA . GLU A 1 163 ? 8.002 1.206 1.352 1.00 73.75 163 GLU A CA 1
ATOM 1326 C C . GLU A 1 163 ? 8.870 0.151 2.051 1.00 73.75 163 GLU A C 1
ATOM 1328 O O . GLU A 1 163 ? 10.066 0.360 2.218 1.00 73.75 163 GLU A O 1
ATOM 1333 N N . ILE A 1 164 ? 8.304 -0.996 2.445 1.00 68.25 164 ILE A N 1
ATOM 1334 C CA . ILE A 1 164 ? 9.088 -2.109 3.011 1.00 68.25 164 ILE A CA 1
ATOM 1335 C C . ILE A 1 164 ? 9.850 -2.866 1.907 1.00 68.25 164 ILE A C 1
ATOM 1337 O O . ILE A 1 164 ? 10.883 -3.484 2.165 1.00 68.25 164 ILE A O 1
ATOM 1341 N N . ILE A 1 165 ? 9.320 -2.863 0.681 1.00 59.47 165 ILE A N 1
ATOM 1342 C CA . ILE A 1 165 ? 9.812 -3.680 -0.437 1.00 59.47 165 ILE A CA 1
ATOM 1343 C C . ILE A 1 165 ? 10.846 -2.919 -1.292 1.00 59.47 165 ILE A C 1
ATOM 1345 O O . ILE A 1 165 ? 11.662 -3.563 -1.958 1.00 59.47 165 ILE A O 1
ATOM 1349 N N . GLY A 1 166 ? 10.793 -1.582 -1.311 1.00 52.44 166 GLY A N 1
ATOM 1350 C CA . GLY A 1 166 ? 11.657 -0.695 -2.111 1.00 52.44 166 GLY A CA 1
ATOM 1351 C C . GLY A 1 166 ? 12.863 -0.139 -1.363 1.00 52.44 166 GLY A C 1
ATOM 1352 O O . GLY A 1 166 ? 13.905 0.053 -2.033 1.00 52.44 166 GLY A O 1
#

Organism: Clostridium kluyveri (strain NBRC 12016) (NCBI:txid583346)